Protein AF-A0AA43QD36-F1 (afdb_monomer)

Secondary structure (DSSP, 8-state):
-----S----S-HHHHHHHHHHHHTTPPEEE--TTGGG-GGGTTTEEE-

Sequence (49 aa):
MVATNLPEHHRDPAGRLIIAATIHLNAHLLSLDGSFPAYSELAGKLVQM

Structure (mmCIF, N/CA/C/O backbone):
data_AF-A0AA43QD36-F1
#
_entry.id   AF-A0AA43QD36-F1
#
loop_
_atom_site.group_PDB
_atom_site.id
_atom_site.type_symbol
_atom_site.label_atom_id
_atom_site.label_alt_id
_atom_site.label_comp_id
_atom_site.label_asym_id
_atom_site.label_entity_id
_atom_site.label_seq_id
_atom_site.pdbx_PDB_ins_code
_atom_site.Cartn_x
_atom_site.Cartn_y
_atom_site.Cartn_z
_atom_site.occupancy
_atom_site.B_iso_or_equiv
_atom_site.auth_seq_id
_atom_site.auth_comp_id
_atom_site.auth_asym_id
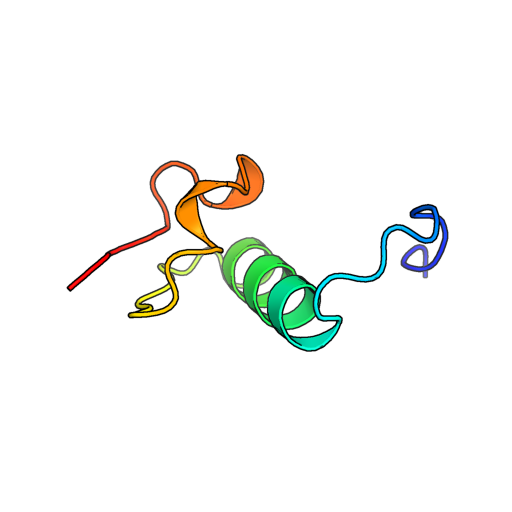_atom_site.auth_atom_id
_atom_site.pdbx_PDB_model_num
ATOM 1 N N . MET A 1 1 ? 10.906 -11.159 15.530 1.00 41.78 1 MET A N 1
ATOM 2 C CA . MET A 1 1 ? 11.522 -10.552 14.332 1.00 41.78 1 MET A CA 1
ATOM 3 C C . MET A 1 1 ? 11.323 -11.519 13.170 1.00 41.78 1 MET A C 1
ATOM 5 O O . MET A 1 1 ? 12.105 -12.442 13.023 1.00 41.78 1 MET A O 1
ATOM 9 N N . VAL A 1 2 ? 10.218 -11.401 12.431 1.00 44.09 2 VAL A N 1
ATOM 10 C CA . VAL A 1 2 ? 9.926 -12.231 11.245 1.00 44.09 2 VAL A CA 1
ATOM 11 C C . VAL A 1 2 ? 9.468 -11.268 10.160 1.00 44.09 2 VAL A C 1
ATOM 13 O O . VAL A 1 2 ? 8.313 -10.866 10.134 1.00 44.09 2 VAL A O 1
ATOM 16 N N . ALA A 1 3 ? 10.411 -10.813 9.339 1.00 46.94 3 ALA A N 1
ATOM 17 C CA . ALA A 1 3 ? 10.136 -9.894 8.232 1.00 46.94 3 ALA A CA 1
ATOM 18 C C . ALA A 1 3 ? 10.875 -10.282 6.938 1.00 46.94 3 ALA A C 1
ATOM 20 O O . ALA A 1 3 ? 10.906 -9.498 5.999 1.00 46.94 3 ALA A O 1
ATOM 21 N N . THR A 1 4 ? 11.486 -11.470 6.863 1.00 43.03 4 THR A N 1
ATOM 22 C CA . THR A 1 4 ? 12.458 -11.780 5.7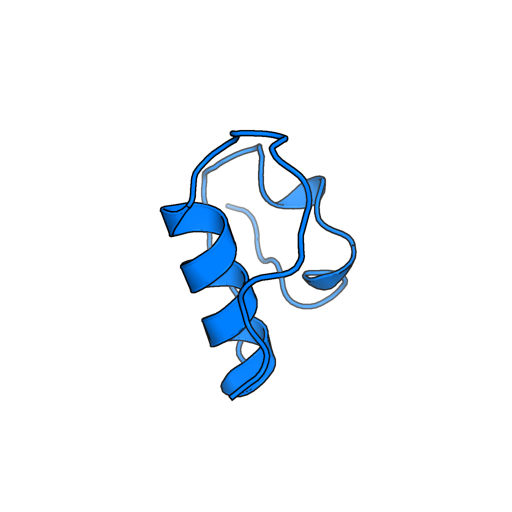96 1.00 43.03 4 THR A CA 1
ATOM 23 C C . THR A 1 4 ? 12.150 -13.017 4.956 1.00 43.03 4 THR A C 1
ATOM 25 O O . THR A 1 4 ? 13.000 -13.421 4.176 1.00 43.03 4 THR A O 1
ATOM 28 N N . ASN A 1 5 ? 10.950 -13.604 5.033 1.00 46.25 5 ASN A N 1
ATOM 29 C CA . ASN A 1 5 ? 10.623 -14.795 4.234 1.00 46.25 5 ASN A CA 1
ATOM 30 C C . ASN A 1 5 ? 9.560 -14.548 3.152 1.00 46.25 5 ASN A C 1
ATOM 32 O O . ASN A 1 5 ? 8.623 -15.335 3.016 1.00 46.25 5 ASN A O 1
ATOM 36 N N . LEU A 1 6 ? 9.696 -13.459 2.387 1.00 50.50 6 LEU A N 1
ATOM 37 C CA . LEU A 1 6 ? 8.962 -13.300 1.128 1.00 50.50 6 LEU A CA 1
ATOM 38 C C . LEU A 1 6 ? 9.920 -13.491 -0.059 1.00 50.50 6 LEU A C 1
ATOM 40 O O . LEU A 1 6 ? 10.940 -12.804 -0.108 1.00 50.50 6 LEU A O 1
ATOM 44 N N . PRO A 1 7 ? 9.593 -14.385 -1.011 1.00 49.56 7 PRO A N 1
ATOM 45 C CA . PRO A 1 7 ? 10.453 -14.712 -2.140 1.00 49.56 7 PRO A CA 1
ATOM 46 C C . PRO A 1 7 ? 10.679 -13.513 -3.070 1.00 49.56 7 PRO A C 1
ATOM 48 O O . PRO A 1 7 ? 9.911 -12.543 -3.093 1.00 49.56 7 PRO A O 1
ATOM 51 N N . GLU A 1 8 ? 11.765 -13.618 -3.833 1.00 55.69 8 GLU A N 1
ATOM 52 C CA . GLU A 1 8 ? 12.457 -12.580 -4.603 1.00 55.69 8 GLU A CA 1
ATOM 53 C C . GLU A 1 8 ? 11.701 -12.056 -5.835 1.00 55.69 8 GLU A C 1
ATOM 55 O O . GLU A 1 8 ? 12.262 -11.934 -6.920 1.00 55.69 8 GLU A O 1
ATOM 60 N N . HIS A 1 9 ? 10.435 -11.668 -5.694 1.00 52.97 9 HIS A N 1
ATOM 61 C CA . HIS A 1 9 ? 9.792 -10.844 -6.713 1.00 52.97 9 HIS A CA 1
ATOM 62 C C . HIS A 1 9 ? 10.030 -9.364 -6.388 1.00 52.97 9 HIS A C 1
ATOM 64 O O . HIS A 1 9 ? 9.215 -8.692 -5.752 1.00 52.97 9 HIS A O 1
ATOM 70 N N . HIS A 1 10 ? 11.221 -8.895 -6.775 1.00 61.50 10 HIS A N 1
ATOM 71 C CA . HIS A 1 10 ? 11.630 -7.492 -6.808 1.00 61.50 10 HIS A CA 1
ATOM 72 C C . HIS A 1 10 ? 10.623 -6.652 -7.607 1.00 61.50 10 HIS A C 1
ATOM 74 O O . HIS A 1 10 ? 10.753 -6.498 -8.818 1.00 61.50 10 HIS A O 1
ATOM 80 N N . ARG A 1 11 ? 9.649 -6.046 -6.931 1.00 55.44 11 ARG A N 1
ATOM 81 C CA . ARG A 1 11 ? 9.086 -4.759 -7.344 1.00 55.44 11 ARG A CA 1
ATOM 82 C C . ARG A 1 11 ? 8.904 -3.915 -6.088 1.00 55.44 11 ARG A C 1
ATOM 84 O O . ARG A 1 11 ? 7.984 -4.123 -5.312 1.00 55.44 11 ARG A O 1
ATOM 91 N N . ASP A 1 12 ? 9.885 -3.042 -5.907 1.00 70.81 12 ASP A N 1
ATOM 92 C CA . ASP A 1 12 ? 9.953 -1.916 -4.980 1.00 70.81 12 ASP A CA 1
ATOM 93 C C . ASP A 1 12 ? 9.907 -2.219 -3.458 1.00 70.81 12 ASP A C 1
ATOM 95 O O . ASP A 1 12 ? 8.833 -2.318 -2.856 1.00 70.81 12 ASP A O 1
ATOM 99 N N . PRO A 1 13 ? 11.072 -2.336 -2.776 1.00 78.38 13 PRO A N 1
ATOM 100 C CA . PRO A 1 13 ? 11.109 -2.495 -1.319 1.00 78.38 13 PRO A CA 1
ATOM 101 C C . PRO A 1 13 ? 10.486 -1.300 -0.580 1.00 78.38 13 PRO A C 1
ATOM 103 O O . PRO A 1 13 ? 9.948 -1.480 0.513 1.00 7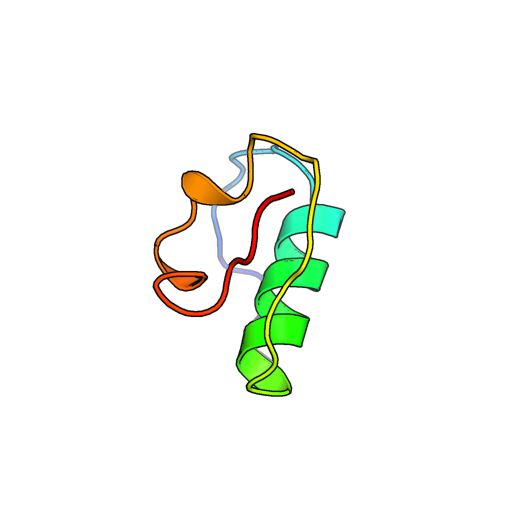8.38 13 PRO A O 1
ATOM 106 N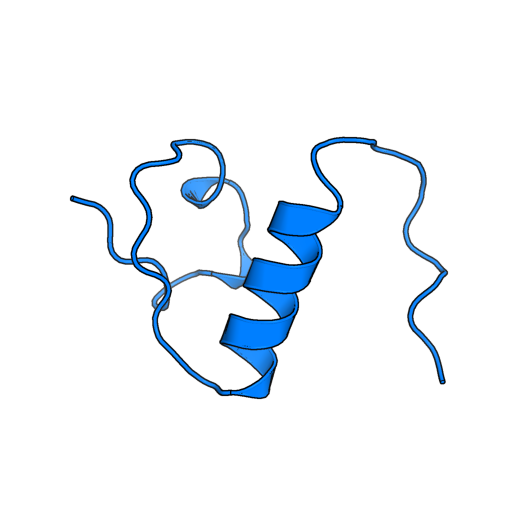 N . ALA A 1 14 ? 10.507 -0.103 -1.176 1.00 84.38 14 ALA A N 1
ATOM 107 C CA . ALA A 1 14 ? 9.861 1.075 -0.610 1.00 84.38 14 ALA A CA 1
ATOM 108 C C . ALA A 1 14 ? 8.331 0.915 -0.571 1.00 84.38 14 ALA A C 1
ATOM 110 O O . ALA A 1 14 ? 7.728 1.128 0.478 1.00 84.38 14 ALA A O 1
ATOM 111 N N . GLY A 1 15 ? 7.710 0.428 -1.644 1.00 85.44 15 GLY A N 1
ATOM 112 C CA . GLY A 1 15 ? 6.281 0.132 -1.721 1.00 85.44 15 GLY A CA 1
ATOM 113 C C . GLY A 1 15 ? 5.830 -0.840 -0.635 1.00 85.44 15 GLY A C 1
ATOM 114 O O . GLY A 1 15 ? 4.815 -0.609 0.018 1.00 85.44 15 GLY A O 1
ATOM 115 N N . ARG A 1 16 ? 6.627 -1.875 -0.344 1.00 84.69 16 ARG A N 1
ATOM 116 C CA . ARG A 1 16 ? 6.336 -2.805 0.762 1.00 84.69 16 ARG A CA 1
ATOM 117 C C . ARG A 1 16 ? 6.427 -2.148 2.134 1.00 84.69 16 ARG A C 1
ATOM 119 O O . ARG A 1 16 ? 5.602 -2.449 2.993 1.00 84.69 16 ARG A O 1
ATOM 126 N N . LEU A 1 17 ? 7.398 -1.261 2.351 1.00 89.94 17 LEU A N 1
ATOM 127 C CA . LEU A 1 17 ? 7.490 -0.498 3.599 1.00 89.94 17 LEU A CA 1
ATOM 128 C C . LEU A 1 17 ? 6.299 0.447 3.760 1.00 89.94 17 LEU A C 1
ATOM 130 O O . LEU A 1 17 ? 5.747 0.537 4.853 1.00 89.94 17 LEU A O 1
ATOM 134 N N . ILE A 1 18 ? 5.870 1.093 2.675 1.00 91.44 18 ILE A N 1
ATOM 135 C CA . ILE A 1 18 ? 4.682 1.950 2.651 1.00 91.44 18 ILE A CA 1
ATOM 136 C C . ILE A 1 18 ? 3.442 1.131 3.027 1.00 91.44 18 ILE A C 1
ATOM 138 O O . ILE A 1 18 ? 2.742 1.496 3.967 1.00 91.44 18 ILE A O 1
ATOM 142 N N . ILE A 1 19 ? 3.219 -0.017 2.378 1.00 90.81 19 ILE A N 1
ATOM 143 C CA . ILE A 1 19 ? 2.096 -0.919 2.680 1.00 90.81 19 ILE A CA 1
ATOM 144 C C . ILE A 1 19 ? 2.145 -1.384 4.140 1.00 90.81 19 ILE A C 1
ATOM 146 O O . ILE A 1 19 ? 1.152 -1.279 4.860 1.00 90.81 19 ILE A O 1
ATOM 150 N N . ALA A 1 20 ? 3.305 -1.853 4.607 1.00 92.38 20 ALA A N 1
ATOM 151 C CA . ALA A 1 20 ? 3.479 -2.316 5.979 1.00 92.38 20 ALA A CA 1
ATOM 152 C C . ALA A 1 20 ? 3.193 -1.204 6.999 1.00 92.38 20 ALA A C 1
ATOM 154 O O . ALA A 1 20 ? 2.518 -1.453 7.997 1.00 92.38 20 ALA A O 1
ATOM 155 N N . ALA A 1 21 ? 3.649 0.024 6.738 1.00 93.38 21 ALA A N 1
ATOM 156 C CA . ALA A 1 21 ? 3.364 1.181 7.576 1.00 93.38 21 ALA A CA 1
ATOM 157 C C . ALA A 1 21 ? 1.867 1.525 7.577 1.00 93.38 21 ALA A C 1
ATOM 159 O O . ALA A 1 21 ? 1.295 1.729 8.646 1.00 93.38 21 ALA A O 1
ATOM 160 N N . THR A 1 22 ? 1.207 1.523 6.414 1.00 94.94 22 THR A N 1
ATOM 161 C CA . THR A 1 22 ? -0.241 1.755 6.300 1.00 94.94 22 THR A CA 1
ATOM 162 C C . THR A 1 22 ? -1.040 0.741 7.120 1.00 94.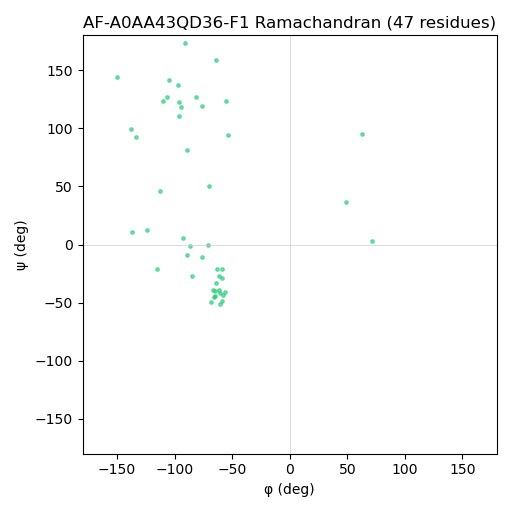94 22 THR A C 1
ATOM 164 O O . THR A 1 22 ? -1.962 1.128 7.838 1.00 94.94 22 THR A O 1
ATOM 167 N N . ILE A 1 23 ? -0.674 -0.544 7.070 1.00 93.12 23 ILE A N 1
ATOM 168 C CA . ILE A 1 23 ? -1.334 -1.599 7.852 1.00 93.12 23 ILE A CA 1
ATOM 169 C C . ILE A 1 23 ? -1.043 -1.428 9.345 1.00 93.12 23 ILE A C 1
ATOM 171 O O . ILE A 1 23 ? -1.973 -1.428 10.148 1.00 93.12 23 ILE A O 1
ATOM 175 N N . HIS A 1 24 ? 0.229 -1.262 9.720 1.00 95.25 24 HIS A N 1
ATOM 176 C CA . HIS A 1 24 ? 0.655 -1.174 11.118 1.00 95.25 24 HIS A CA 1
ATOM 177 C C . HIS A 1 24 ? 0.038 0.026 11.843 1.00 95.25 24 HIS A C 1
ATOM 179 O O . HIS A 1 24 ? -0.375 -0.089 12.994 1.00 95.25 24 HIS A O 1
ATOM 185 N N . LEU A 1 25 ? -0.068 1.162 11.154 1.00 95.25 25 LEU A N 1
ATOM 186 C CA . LEU A 1 25 ? -0.673 2.387 11.677 1.00 95.25 25 LEU A CA 1
ATOM 187 C C . LEU A 1 25 ? -2.195 2.433 11.474 1.00 95.25 25 LEU A C 1
ATOM 189 O O . LEU A 1 25 ? -2.829 3.407 11.869 1.00 95.25 25 LEU A O 1
ATOM 193 N N . ASN A 1 26 ? -2.782 1.409 10.841 1.00 92.69 26 ASN A N 1
ATOM 194 C CA . ASN A 1 26 ? -4.183 1.368 10.422 1.00 92.69 26 ASN A CA 1
ATOM 195 C C . ASN A 1 26 ? -4.628 2.639 9.661 1.00 92.69 26 ASN A C 1
ATOM 197 O O . ASN A 1 26 ? -5.751 3.114 9.822 1.00 92.69 26 ASN A O 1
ATOM 201 N N . ALA A 1 27 ? -3.736 3.194 8.842 1.00 94.44 27 ALA A N 1
ATOM 202 C CA . ALA A 1 27 ? -3.937 4.446 8.119 1.00 94.44 27 ALA A CA 1
ATOM 203 C C . ALA A 1 27 ? -4.549 4.219 6.724 1.00 94.44 27 ALA A C 1
ATOM 205 O O . ALA A 1 27 ? -4.683 3.082 6.260 1.00 94.44 27 ALA A O 1
ATOM 206 N N . HIS A 1 28 ? -4.891 5.317 6.045 1.00 94.25 28 HIS A N 1
ATOM 207 C CA . HIS A 1 28 ? -5.174 5.324 4.610 1.00 94.25 28 HIS A CA 1
ATOM 208 C C . HIS A 1 28 ? -3.928 5.756 3.832 1.00 94.25 28 HIS A C 1
ATOM 210 O O . HIS A 1 28 ? -3.233 6.691 4.232 1.00 94.25 2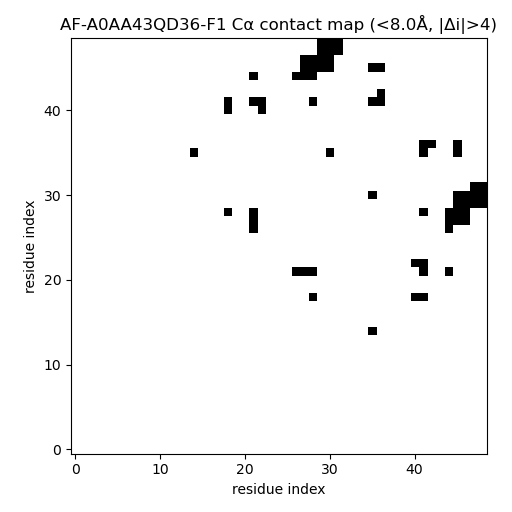8 HIS A O 1
ATOM 216 N N . LEU A 1 29 ? -3.649 5.072 2.726 1.00 93.44 29 LEU A N 1
ATOM 217 C CA . LEU A 1 29 ? -2.578 5.411 1.801 1.00 93.44 29 LEU A CA 1
ATOM 218 C C . LEU A 1 29 ? -3.147 6.272 0.679 1.00 93.44 29 LEU A C 1
ATOM 220 O O . LEU A 1 29 ? -3.996 5.810 -0.073 1.00 93.44 29 LEU A O 1
ATOM 224 N N . LEU A 1 30 ? -2.654 7.499 0.545 1.00 93.69 30 LEU A N 1
ATOM 225 C CA . LEU A 1 30 ? -2.894 8.331 -0.629 1.00 93.69 30 LEU A CA 1
ATOM 226 C C . LEU A 1 30 ? -1.710 8.173 -1.584 1.00 93.69 30 LEU A C 1
ATOM 228 O O . LEU A 1 30 ? -0.574 8.423 -1.182 1.00 93.69 30 LEU A O 1
ATOM 232 N N . SER A 1 31 ? -1.955 7.758 -2.826 1.00 88.50 31 SER A N 1
ATOM 233 C CA . SER A 1 31 ? -0.883 7.597 -3.813 1.00 88.50 31 SER A CA 1
ATOM 234 C C . SER A 1 31 ? -1.365 7.836 -5.242 1.00 88.50 31 SER A C 1
ATOM 236 O O . SER A 1 31 ? -2.476 7.453 -5.603 1.00 88.50 31 SER A O 1
ATOM 238 N N . LEU A 1 32 ? -0.491 8.438 -6.053 1.00 88.75 32 LEU A N 1
ATOM 239 C CA . LEU A 1 32 ? -0.641 8.561 -7.509 1.00 88.75 32 LEU A CA 1
ATOM 240 C C . LEU A 1 32 ? -0.025 7.366 -8.251 1.00 88.75 32 LEU A C 1
ATOM 242 O O . LEU A 1 32 ? -0.169 7.238 -9.465 1.00 88.75 32 LEU A O 1
ATOM 246 N N . ASP A 1 33 ? 0.697 6.502 -7.536 1.00 85.31 33 ASP A N 1
ATOM 247 C CA . ASP A 1 33 ? 1.352 5.352 -8.138 1.00 85.31 33 ASP A CA 1
ATOM 248 C C . ASP A 1 33 ? 0.327 4.249 -8.430 1.00 85.31 33 ASP A C 1
ATOM 250 O O . ASP A 1 33 ? -0.335 3.712 -7.535 1.00 85.31 33 ASP A O 1
ATOM 254 N N . GLY A 1 34 ? 0.208 3.910 -9.714 1.00 86.12 34 GLY A N 1
ATOM 255 C CA . GLY A 1 34 ? -0.752 2.930 -10.217 1.00 86.12 34 GLY A CA 1
ATOM 256 C C . GLY A 1 34 ? -0.442 1.478 -9.843 1.00 86.12 34 GLY A C 1
ATOM 257 O O . GLY A 1 34 ? -1.212 0.595 -10.212 1.00 86.12 34 GLY A O 1
ATOM 258 N N . SER A 1 35 ? 0.650 1.205 -9.122 1.00 86.75 35 SER A N 1
ATOM 259 C CA . SER A 1 35 ? 1.019 -0.150 -8.696 1.00 86.75 35 SER A CA 1
ATOM 260 C C . SER A 1 35 ? 0.331 -0.563 -7.394 1.00 86.75 35 SER A C 1
ATOM 262 O O . SER A 1 35 ? 0.104 -1.752 -7.175 1.00 86.75 35 SER A O 1
ATOM 264 N N . PHE A 1 36 ? -0.026 0.391 -6.525 1.00 87.50 36 PHE A N 1
ATOM 265 C CA . PHE A 1 36 ? -0.645 0.104 -5.223 1.00 87.50 36 PHE A CA 1
ATOM 266 C C . PHE A 1 36 ? -2.028 -0.570 -5.275 1.00 87.50 36 PHE A C 1
ATOM 268 O O . PHE A 1 36 ? -2.287 -1.409 -4.411 1.00 87.50 36 PHE A O 1
ATOM 275 N N . PRO A 1 37 ? -2.895 -0.305 -6.271 1.00 89.00 37 PRO A N 1
ATOM 276 C CA . PRO A 1 37 ? -4.155 -1.034 -6.430 1.00 89.00 37 PRO A CA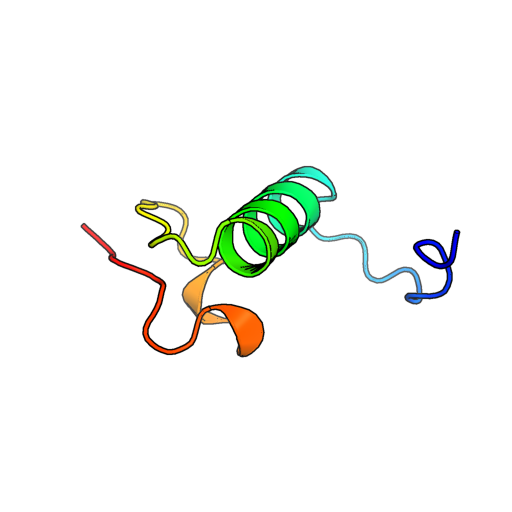 1
ATOM 277 C C . PRO A 1 37 ? -3.996 -2.551 -6.603 1.00 89.00 37 PRO A C 1
ATOM 279 O O . PRO A 1 37 ? -4.947 -3.287 -6.360 1.00 89.00 37 PRO A O 1
ATOM 282 N N . ALA A 1 38 ? -2.816 -3.038 -7.012 1.00 88.69 38 ALA A N 1
ATOM 283 C CA . ALA A 1 38 ? -2.555 -4.469 -7.166 1.00 88.69 38 ALA A CA 1
ATOM 284 C C . ALA A 1 38 ? -2.334 -5.204 -5.828 1.00 88.69 38 ALA A C 1
ATOM 286 O O . ALA A 1 38 ? -2.287 -6.434 -5.813 1.00 88.69 38 ALA A O 1
ATOM 287 N N . TYR A 1 39 ? -2.188 -4.476 -4.716 1.00 87.19 39 TYR A N 1
ATOM 288 C CA . TYR A 1 39 ? -1.951 -5.056 -3.397 1.00 87.19 39 TYR A CA 1
ATOM 289 C C . TYR A 1 39 ? -3.262 -5.187 -2.625 1.00 87.19 39 TYR A C 1
ATOM 291 O O . TYR A 1 39 ? -3.846 -4.199 -2.172 1.00 87.19 39 TYR A O 1
ATOM 299 N N . SER A 1 40 ? -3.700 -6.429 -2.432 1.00 87.88 40 SER A N 1
ATOM 300 C CA . SER A 1 40 ? -4.918 -6.767 -1.689 1.00 87.88 40 SER A CA 1
ATOM 301 C C . SER A 1 40 ? -4.893 -6.259 -0.246 1.00 87.88 40 SER A C 1
ATOM 303 O O . SER A 1 40 ? -5.937 -5.948 0.321 1.00 87.88 40 SER A O 1
ATOM 305 N N . GLU A 1 41 ? -3.710 -6.130 0.353 1.00 88.44 41 GLU A N 1
ATOM 306 C CA . GLU A 1 41 ? -3.526 -5.610 1.708 1.00 88.44 41 GLU A CA 1
ATOM 307 C C . GLU A 1 41 ? -3.964 -4.144 1.868 1.00 88.44 41 GLU A C 1
ATOM 309 O O . GLU A 1 41 ? -4.251 -3.700 2.981 1.00 88.44 41 GLU A O 1
ATOM 314 N N . LEU A 1 42 ? -4.038 -3.392 0.766 1.00 89.94 42 LEU A N 1
ATOM 315 C CA . LEU A 1 42 ? -4.512 -2.009 0.744 1.00 89.94 42 LEU A CA 1
ATOM 316 C C . LEU A 1 42 ? -6.013 -1.885 0.441 1.00 89.94 42 LEU A C 1
ATOM 318 O O . LEU A 1 42 ? -6.518 -0.765 0.312 1.00 89.94 42 LEU A O 1
ATOM 322 N N . ALA A 1 43 ? -6.747 -2.998 0.341 1.00 89.44 43 ALA A N 1
ATOM 323 C CA . ALA A 1 43 ? -8.187 -2.978 0.102 1.00 89.44 43 ALA A CA 1
ATOM 324 C C . ALA A 1 43 ? -8.913 -2.132 1.165 1.00 89.44 43 ALA A C 1
ATOM 326 O O . ALA A 1 43 ? -8.777 -2.351 2.369 1.00 89.44 43 ALA A O 1
ATOM 327 N N . GLY A 1 44 ? -9.663 -1.123 0.712 1.00 90.88 44 GLY A N 1
ATOM 328 C CA . GLY A 1 44 ? -10.359 -0.172 1.588 1.00 90.88 44 GLY A CA 1
ATOM 329 C C . GLY A 1 44 ? -9.450 0.822 2.324 1.00 90.88 44 GLY A C 1
ATOM 330 O O . GLY A 1 44 ? -9.949 1.613 3.117 1.00 90.88 44 GLY A O 1
ATOM 331 N N . LYS A 1 4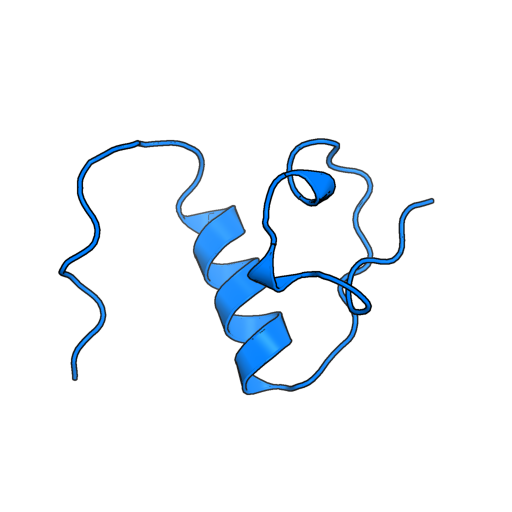5 ? -8.134 0.798 2.072 1.00 92.19 45 LYS A N 1
ATOM 332 C CA . LYS A 1 45 ? -7.148 1.721 2.654 1.00 92.19 45 LYS A CA 1
ATOM 333 C C . LYS A 1 45 ? -6.478 2.618 1.621 1.00 92.19 45 LYS A C 1
ATOM 335 O O . LYS A 1 45 ? -5.942 3.654 1.999 1.00 92.19 45 LYS A O 1
ATOM 340 N N . LEU A 1 46 ? -6.487 2.234 0.348 1.00 92.94 46 LEU A N 1
ATOM 341 C CA . LEU A 1 46 ? -5.955 3.048 -0.737 1.00 92.94 46 LEU A CA 1
ATOM 342 C C . LEU A 1 46 ? -6.966 4.114 -1.172 1.00 92.94 46 LEU A C 1
ATOM 344 O O . LEU A 1 46 ? -8.100 3.801 -1.530 1.00 92.94 46 LEU A O 1
ATOM 348 N N . VAL A 1 47 ? -6.518 5.363 -1.192 1.00 92.12 47 VAL A N 1
ATOM 349 C CA . VAL A 1 47 ? -7.195 6.497 -1.817 1.00 92.12 47 VAL A CA 1
ATOM 350 C C . VAL A 1 47 ? -6.365 6.892 -3.035 1.00 92.12 47 VAL A C 1
ATOM 352 O O . VAL A 1 47 ? -5.170 7.160 -2.909 1.00 92.12 47 VAL A O 1
ATOM 355 N N . GLN A 1 48 ? -6.981 6.903 -4.215 1.00 83.62 48 GLN A N 1
ATOM 356 C CA . GLN A 1 48 ? -6.341 7.365 -5.449 1.00 83.62 48 GLN A CA 1
ATOM 357 C C . GLN A 1 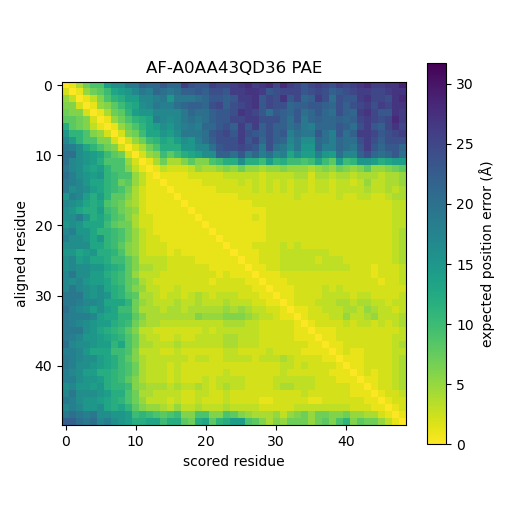48 ? -6.877 8.745 -5.827 1.00 83.62 48 GLN A C 1
ATOM 359 O O . GLN A 1 48 ? -8.065 9.020 -5.642 1.00 83.62 48 GLN A O 1
ATOM 364 N N . MET A 1 49 ? -5.980 9.593 -6.328 1.00 67.25 49 MET A N 1
ATOM 365 C CA . MET A 1 49 ? -6.284 10.896 -6.927 1.00 67.25 49 MET A CA 1
ATOM 366 C C . MET A 1 49 ? -6.050 10.853 -8.429 1.00 67.25 49 MET A C 1
ATOM 368 O O . MET A 1 49 ? -5.135 10.109 -8.850 1.00 67.25 49 MET A O 1
#

Solvent-accessible surface area (backbone atoms only — not comparable to full-atom values): 3352 Å² total; per-residue (Å²): 142,86,87,81,90,73,78,92,76,87,74,54,74,64,59,52,51,52,52,50,51,29,62,75,67,69,44,71,44,77,48,80,61,83,66,57,82,77,41,75,90,38,67,97,25,63,45,77,118

pLDDT: mean 79.98, std 17.29, range [41.78, 95.25]

Radius of gyration: 11.16 Å; Cα contacts (8 Å, |Δi|>4): 35; chains: 1; bounding box: 23×26×24 Å

Mean predicted aligned error: 8.02 Å

Foldseek 3Di:
DDDPPDDPPDDDPPLVVLLVCCVVVVAADEDQDPCNVVDPSNVVRYDYD